Protein AF-A0A661BPS0-F1 (afdb_monomer_lite)

pLDDT: mean 75.14, std 17.48, range [38.22, 94.31]

Structure (mmCIF, N/CA/C/O backbone):
data_AF-A0A661BPS0-F1
#
_entry.id   AF-A0A661BPS0-F1
#
loop_
_atom_site.group_PDB
_atom_site.id
_atom_site.type_symbol
_atom_site.label_atom_id
_atom_site.label_alt_id
_atom_site.label_comp_id
_atom_site.label_asym_id
_atom_site.label_entity_id
_atom_site.label_seq_id
_atom_site.pdbx_PDB_ins_code
_atom_site.Cartn_x
_atom_site.Cartn_y
_atom_site.Cartn_z
_atom_site.occupancy
_atom_site.B_iso_or_equiv
_atom_site.auth_seq_id
_atom_site.auth_comp_id
_atom_site.auth_asym_id
_atom_site.auth_atom_id
_atom_site.pdbx_PDB_model_num
ATOM 1 N N . MET A 1 1 ? -34.944 4.525 -39.345 1.00 38.22 1 MET A N 1
ATOM 2 C CA . MET A 1 1 ? -33.745 3.750 -38.961 1.00 38.22 1 MET A CA 1
ATOM 3 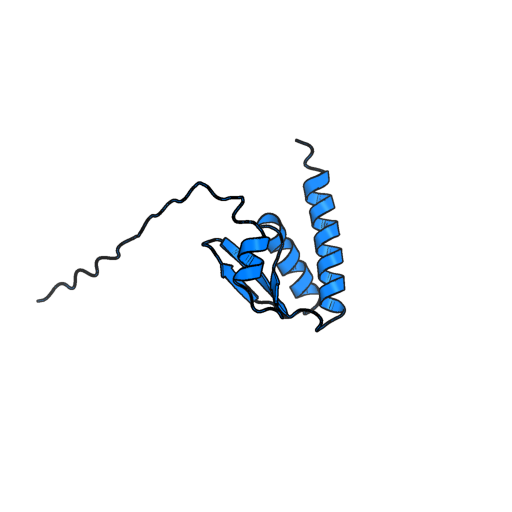C C . MET A 1 1 ? -32.604 4.730 -38.741 1.00 38.22 1 MET A C 1
ATOM 5 O O . MET A 1 1 ? -32.252 5.431 -39.678 1.00 38.22 1 MET A O 1
ATOM 9 N N . ARG A 1 2 ? -32.099 4.866 -37.512 1.00 40.97 2 ARG A N 1
ATOM 10 C CA . ARG A 1 2 ? -30.932 5.701 -37.189 1.00 40.97 2 ARG A CA 1
ATOM 11 C C . ARG A 1 2 ? -29.924 4.803 -36.481 1.00 40.97 2 ARG A C 1
ATOM 13 O O . ARG A 1 2 ? -30.209 4.322 -35.391 1.00 40.97 2 ARG A O 1
ATOM 20 N N . ILE A 1 3 ? -28.809 4.525 -37.148 1.00 49.19 3 ILE A N 1
ATOM 21 C CA . ILE A 1 3 ? -27.678 3.788 -36.585 1.00 49.19 3 ILE A CA 1
ATOM 22 C C . ILE A 1 3 ? -26.900 4.793 -35.736 1.00 49.19 3 ILE A C 1
ATOM 24 O O . ILE A 1 3 ? -26.334 5.748 -36.265 1.00 49.19 3 ILE A O 1
ATOM 28 N N . LEU A 1 4 ? -26.937 4.617 -34.416 1.00 44.66 4 LEU A N 1
ATOM 29 C CA . LEU A 1 4 ? -26.070 5.335 -33.490 1.00 44.66 4 LEU A CA 1
ATOM 30 C C . LEU A 1 4 ? -24.679 4.713 -33.596 1.00 44.66 4 LEU A C 1
ATOM 32 O O . LEU A 1 4 ? -24.409 3.667 -33.012 1.00 44.66 4 LEU A O 1
ATOM 36 N N . ILE A 1 5 ? -23.811 5.345 -34.383 1.00 51.91 5 ILE A N 1
ATOM 37 C CA . ILE A 1 5 ? -22.378 5.061 -34.370 1.00 51.91 5 ILE A CA 1
ATOM 38 C C . ILE A 1 5 ? -21.846 5.653 -33.064 1.00 51.91 5 ILE A C 1
ATOM 40 O O . ILE A 1 5 ? -21.472 6.822 -32.994 1.00 51.91 5 ILE A O 1
ATOM 44 N N . LEU A 1 6 ? -21.887 4.848 -32.000 1.00 41.34 6 LEU A N 1
ATOM 45 C CA . LEU A 1 6 ? -21.165 5.119 -30.766 1.00 41.34 6 LEU A CA 1
ATOM 46 C C . LEU A 1 6 ? -19.686 4.857 -31.072 1.00 41.34 6 LEU A C 1
ATOM 48 O O . LEU A 1 6 ? -19.190 3.739 -30.954 1.00 41.34 6 LEU A O 1
ATOM 52 N N . ALA A 1 7 ? -19.002 5.880 -31.577 1.00 46.72 7 ALA A N 1
ATOM 53 C CA . ALA A 1 7 ? -17.563 5.847 -31.756 1.00 46.72 7 ALA A CA 1
ATOM 54 C C . ALA A 1 7 ? -16.913 5.802 -30.367 1.00 46.72 7 ALA A C 1
ATOM 56 O O . ALA A 1 7 ? -16.707 6.827 -29.720 1.00 46.72 7 ALA A O 1
ATOM 57 N N . ALA A 1 8 ? -16.631 4.586 -29.901 1.00 46.81 8 ALA A N 1
ATOM 58 C CA . ALA A 1 8 ? -15.703 4.324 -28.820 1.00 46.81 8 ALA A CA 1
ATOM 59 C C . ALA A 1 8 ? -14.315 4.767 -29.293 1.00 46.81 8 ALA A C 1
ATOM 61 O O . ALA A 1 8 ? -13.583 4.013 -29.935 1.00 46.81 8 ALA A O 1
ATOM 62 N N . VAL A 1 9 ? -13.979 6.029 -29.033 1.00 44.53 9 VAL A N 1
ATOM 63 C CA . VAL A 1 9 ? -12.617 6.525 -29.196 1.00 44.53 9 VAL A CA 1
ATOM 64 C C . VAL A 1 9 ? -11.797 5.919 -28.059 1.00 44.53 9 VAL A C 1
ATOM 66 O O . VAL A 1 9 ? -11.680 6.471 -26.970 1.00 44.53 9 VAL A O 1
ATOM 69 N N . LEU A 1 10 ? -11.278 4.725 -28.341 1.00 47.12 10 LEU A N 1
ATOM 70 C CA . LEU A 1 10 ? -10.082 4.145 -27.748 1.00 47.12 10 LEU A CA 1
ATOM 71 C C . LEU A 1 10 ? -8.949 5.164 -27.887 1.00 47.12 10 LEU A C 1
ATOM 73 O O . LEU A 1 10 ? -8.241 5.197 -28.893 1.00 47.12 10 LEU A O 1
ATOM 77 N N . ILE A 1 11 ? -8.791 6.020 -26.882 1.00 56.09 11 ILE A N 1
ATOM 78 C CA . ILE A 1 11 ? -7.587 6.826 -26.742 1.00 56.09 11 ILE A CA 1
ATOM 79 C C . ILE A 1 11 ? -6.507 5.918 -26.146 1.00 56.09 11 ILE A C 1
ATOM 81 O O . ILE A 1 11 ? -6.283 5.853 -24.941 1.00 56.09 11 ILE A O 1
ATOM 85 N N . LEU A 1 12 ? -5.859 5.184 -27.049 1.00 49.94 12 LEU A N 1
ATOM 86 C CA . LEU A 1 12 ? -4.505 4.674 -26.893 1.00 49.94 12 LEU A CA 1
ATOM 87 C C . LEU A 1 12 ? -3.556 5.879 -26.788 1.00 49.94 12 LEU A C 1
ATOM 89 O O . LEU A 1 12 ? -3.041 6.348 -27.798 1.00 49.94 12 LEU A O 1
ATOM 93 N N . PHE A 1 13 ? -3.308 6.376 -25.577 1.00 51.03 13 PHE A N 1
ATOM 94 C CA . PHE A 1 13 ? -2.061 7.084 -25.293 1.00 51.03 13 PHE A CA 1
ATOM 95 C C . PHE A 1 13 ? -1.163 6.164 -24.480 1.00 51.03 13 PHE A C 1
ATOM 97 O O . PHE A 1 13 ? -1.235 6.089 -23.256 1.00 51.03 13 PHE A O 1
ATOM 104 N N . GLY A 1 14 ? -0.291 5.466 -25.208 1.00 48.34 14 GLY A N 1
ATOM 105 C CA . GLY A 1 14 ? 0.984 5.066 -24.652 1.00 48.34 14 GLY A CA 1
ATOM 106 C C . GLY A 1 14 ? 1.743 6.326 -24.251 1.00 48.34 14 GLY A C 1
ATOM 107 O O . GLY A 1 14 ? 2.068 7.155 -25.096 1.00 48.34 14 GLY A O 1
ATOM 108 N N . CYS A 1 15 ? 2.021 6.454 -22.960 1.00 46.44 15 CYS A N 1
ATOM 109 C CA . CYS A 1 15 ? 3.138 7.249 -22.481 1.00 46.44 15 CYS A CA 1
ATOM 110 C C . CYS A 1 15 ? 4.089 6.282 -21.771 1.00 46.44 15 CYS A C 1
ATOM 112 O O . CYS A 1 15 ? 4.066 6.108 -20.555 1.00 46.44 15 CYS A O 1
ATOM 114 N N . SER A 1 16 ? 4.872 5.563 -22.575 1.00 54.88 16 SER A N 1
ATOM 115 C CA . SER A 1 16 ? 6.119 4.960 -22.119 1.00 54.88 16 SER A CA 1
ATOM 116 C C . SER A 1 16 ? 7.078 6.109 -21.824 1.00 54.88 16 SER A C 1
ATOM 118 O O . SER A 1 16 ? 7.505 6.788 -22.754 1.00 54.88 16 SER A O 1
ATOM 120 N N . GLY A 1 17 ? 7.375 6.367 -20.549 1.00 45.75 17 GLY A N 1
ATOM 121 C CA . GLY A 1 17 ? 8.320 7.434 -20.208 1.00 45.75 17 GLY A CA 1
ATOM 122 C C . GLY A 1 17 ? 8.364 7.935 -18.767 1.00 45.75 17 GLY A C 1
ATOM 123 O O . GLY A 1 17 ? 9.061 8.908 -18.535 1.00 45.75 17 GLY A O 1
ATOM 124 N N . ASP A 1 18 ? 7.674 7.317 -17.802 1.00 48.00 18 ASP A N 1
ATOM 125 C CA . ASP A 1 18 ? 7.727 7.778 -16.405 1.00 48.00 18 ASP A CA 1
ATOM 126 C C . ASP A 1 18 ? 7.515 6.617 -15.416 1.00 48.00 18 ASP A C 1
ATOM 128 O O . ASP A 1 18 ? 6.547 6.532 -14.651 1.00 48.00 18 ASP A O 1
ATOM 132 N N . GLU A 1 19 ? 8.442 5.658 -15.393 1.00 48.31 19 GLU A N 1
ATOM 133 C CA . GLU A 1 19 ? 8.573 4.790 -14.208 1.00 48.31 19 GLU A CA 1
ATOM 134 C C . GLU A 1 19 ? 8.932 5.611 -12.955 1.00 48.31 19 GLU A C 1
ATOM 136 O O . GLU A 1 19 ? 8.581 5.222 -11.843 1.00 48.31 19 GLU A O 1
ATOM 141 N N . SER A 1 20 ? 9.478 6.812 -13.170 1.00 44.19 20 SER A N 1
ATOM 142 C CA . SER A 1 20 ? 9.807 7.851 -12.195 1.00 44.19 20 SER A CA 1
ATOM 143 C C . SER A 1 20 ? 8.710 8.899 -11.983 1.00 44.19 20 SER A C 1
ATOM 145 O O . SER A 1 20 ? 9.000 9.926 -11.366 1.00 44.19 20 SER A O 1
ATOM 147 N N . ALA A 1 21 ? 7.457 8.655 -12.410 1.00 51.38 21 ALA A N 1
ATOM 148 C CA . ALA A 1 21 ? 6.286 9.271 -11.776 1.00 51.38 21 ALA A CA 1
ATOM 149 C C . ALA A 1 21 ? 6.280 8.797 -10.318 1.00 51.38 21 ALA A C 1
ATOM 151 O O . ALA A 1 21 ? 5.661 7.800 -9.946 1.00 51.38 21 ALA A O 1
ATOM 152 N N . SER A 1 22 ? 7.154 9.441 -9.555 1.00 63.72 22 SER A N 1
ATOM 153 C CA . SER A 1 22 ? 7.753 8.920 -8.350 1.00 63.72 22 SER A CA 1
ATOM 154 C C . SER A 1 22 ? 6.680 8.882 -7.284 1.00 63.72 22 SER A C 1
ATOM 156 O O . SER A 1 22 ? 5.699 9.622 -7.329 1.00 63.72 22 SER A O 1
ATOM 158 N N . ILE A 1 23 ? 6.867 8.039 -6.286 1.00 66.69 23 ILE A N 1
ATOM 159 C CA . ILE A 1 23 ? 6.051 7.988 -5.068 1.00 66.69 23 ILE A CA 1
ATOM 160 C C . ILE A 1 23 ? 5.671 9.393 -4.554 1.00 66.69 23 ILE A C 1
ATOM 162 O O . ILE A 1 23 ? 4.598 9.582 -3.986 1.00 66.69 23 ILE A O 1
ATOM 166 N N . GLU A 1 24 ? 6.527 10.395 -4.769 1.00 70.44 24 GLU A N 1
ATOM 167 C CA . GLU A 1 24 ? 6.276 11.789 -4.421 1.00 70.44 24 GLU A CA 1
ATOM 168 C C . GLU A 1 24 ? 5.094 12.423 -5.171 1.00 70.44 24 GLU A C 1
ATOM 170 O O . GLU A 1 24 ? 4.293 13.118 -4.552 1.00 70.44 24 GLU A O 1
ATOM 175 N N . ASN A 1 25 ? 4.937 12.165 -6.471 1.00 76.00 25 ASN A N 1
ATOM 176 C CA . ASN A 1 25 ? 3.799 12.663 -7.246 1.00 76.00 25 ASN A CA 1
ATOM 177 C C . ASN A 1 25 ? 2.497 12.011 -6.7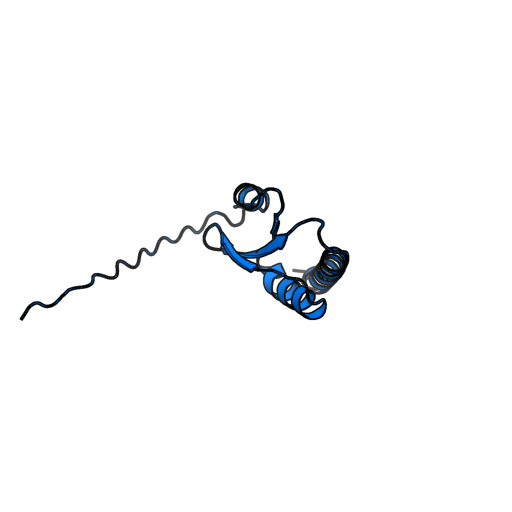78 1.00 76.00 25 ASN A C 1
ATOM 179 O O . ASN A 1 25 ? 1.501 12.697 -6.585 1.00 76.00 25 ASN A O 1
ATOM 183 N N . ILE A 1 26 ? 2.524 10.715 -6.470 1.00 75.75 26 ILE A N 1
ATOM 184 C CA . ILE A 1 26 ? 1.355 10.012 -5.922 1.00 75.75 26 ILE A CA 1
ATOM 185 C C . ILE A 1 26 ? 0.984 10.568 -4.545 1.00 75.75 26 ILE A C 1
ATOM 187 O O . ILE A 1 26 ? -0.190 10.770 -4.252 1.00 75.75 26 ILE A O 1
ATOM 191 N N . ARG A 1 27 ? 1.975 10.888 -3.703 1.00 74.12 27 ARG A N 1
ATOM 192 C CA . ARG A 1 27 ? 1.737 11.537 -2.405 1.00 74.12 27 ARG A CA 1
ATOM 193 C C . ARG A 1 27 ? 1.116 12.930 -2.532 1.00 74.12 27 ARG A C 1
ATOM 195 O O . ARG A 1 27 ? 0.450 13.343 -1.590 1.00 74.12 27 ARG A O 1
ATOM 202 N N . LYS A 1 28 ? 1.332 13.645 -3.642 1.00 81.00 28 LYS A N 1
ATOM 203 C CA . LYS A 1 28 ? 0.700 14.951 -3.913 1.00 81.00 28 LYS A CA 1
ATOM 204 C C . LYS A 1 28 ? -0.770 14.808 -4.321 1.00 81.00 28 LYS A C 1
ATOM 206 O O . LYS A 1 28 ? -1.568 15.658 -3.946 1.00 81.00 28 LYS A O 1
ATOM 211 N N . GLU A 1 29 ? -1.121 13.729 -5.021 1.00 81.94 29 GLU A N 1
ATOM 212 C CA . GLU A 1 29 ? -2.502 13.428 -5.436 1.00 81.94 29 GLU A CA 1
ATOM 213 C C . GLU A 1 29 ? -3.377 12.888 -4.291 1.00 81.94 29 GLU A C 1
ATOM 215 O O . GLU A 1 29 ? -4.605 12.891 -4.375 1.00 81.94 29 GLU A O 1
ATOM 220 N N . LEU A 1 30 ? -2.761 12.405 -3.208 1.00 81.06 30 LEU A N 1
ATOM 221 C CA . LEU A 1 30 ? -3.477 11.843 -2.068 1.00 81.06 30 LEU A CA 1
ATOM 222 C C . LEU A 1 30 ? -3.805 12.906 -1.014 1.00 81.06 30 LEU A C 1
ATOM 224 O O . LEU A 1 30 ? -2.986 13.789 -0.740 1.00 81.06 30 LEU A O 1
ATOM 228 N N . PRO A 1 31 ? -4.965 12.794 -0.337 1.00 82.06 31 PRO A N 1
ATOM 229 C CA . PRO A 1 31 ? -5.226 13.589 0.855 1.00 82.06 31 PRO A CA 1
ATOM 230 C C . PRO A 1 31 ? -4.112 13.390 1.894 1.00 82.06 31 PRO A C 1
ATOM 232 O O . PRO A 1 31 ? -3.536 12.304 2.004 1.00 82.06 31 PRO A O 1
ATOM 235 N N . LYS A 1 32 ? -3.817 14.425 2.694 1.00 81.38 32 LYS A N 1
ATOM 236 C CA . LYS A 1 32 ? -2.704 14.400 3.667 1.00 81.38 32 LYS A CA 1
ATOM 237 C C . LYS A 1 32 ? -2.783 13.224 4.642 1.00 81.38 32 LYS A C 1
ATOM 239 O O . LYS A 1 32 ? -1.739 12.690 5.025 1.00 81.38 32 LYS A O 1
ATOM 244 N N . ASP A 1 33 ? -3.995 12.788 4.955 1.00 85.19 33 ASP A N 1
ATOM 245 C CA . ASP A 1 33 ? -4.282 11.707 5.894 1.00 85.19 33 ASP A CA 1
ATOM 246 C C . ASP A 1 33 ? -4.206 10.317 5.254 1.00 85.19 33 ASP A C 1
ATOM 248 O O . ASP A 1 33 ? -4.495 9.335 5.916 1.00 85.19 33 ASP A O 1
ATOM 252 N N . TYR A 1 34 ? -3.798 10.196 3.986 1.00 84.31 34 TYR A N 1
ATOM 253 C CA . TYR A 1 34 ? -3.701 8.917 3.280 1.00 84.31 34 TYR A CA 1
ATOM 254 C C . TYR A 1 34 ? -2.259 8.589 2.881 1.00 84.31 34 TYR A C 1
ATOM 256 O O . TYR A 1 34 ? -1.435 9.464 2.595 1.00 84.31 34 TYR A O 1
ATOM 264 N N . SER A 1 35 ? -1.958 7.296 2.876 1.00 87.62 35 SER A N 1
ATOM 265 C CA . SER A 1 35 ? -0.722 6.682 2.393 1.00 87.62 35 SER A CA 1
ATOM 266 C C . SER A 1 35 ? -1.019 5.743 1.227 1.00 87.62 35 SER A C 1
ATOM 268 O O . SER A 1 35 ? -2.161 5.324 1.037 1.00 87.62 35 SER A O 1
ATOM 270 N N . ALA A 1 36 ? 0.018 5.411 0.457 1.00 87.00 36 ALA A N 1
ATOM 271 C CA . ALA A 1 36 ? -0.063 4.472 -0.654 1.00 87.00 36 ALA A CA 1
ATOM 272 C C . ALA A 1 36 ? 1.123 3.508 -0.683 1.00 87.00 36 ALA A C 1
ATOM 274 O O . ALA A 1 36 ? 2.175 3.792 -0.105 1.00 87.00 36 ALA A O 1
ATOM 275 N N . SER A 1 37 ? 0.953 2.384 -1.385 1.00 84.50 37 SER A N 1
ATOM 276 C CA . SER A 1 37 ? 2.031 1.436 -1.673 1.00 84.50 37 SER A CA 1
ATOM 277 C C . SER A 1 37 ? 3.188 2.147 -2.380 1.00 84.50 37 SER A C 1
ATOM 279 O O . SER A 1 37 ? 2.966 3.057 -3.170 1.00 84.50 37 SER A O 1
ATOM 281 N N . TYR A 1 38 ? 4.433 1.754 -2.106 1.00 74.56 38 TYR A N 1
ATOM 282 C CA . TYR A 1 38 ? 5.605 2.458 -2.648 1.00 74.56 38 TYR A CA 1
ATOM 283 C C . TYR A 1 38 ? 6.002 1.998 -4.060 1.00 74.56 38 TYR A C 1
ATOM 285 O O . TYR A 1 38 ? 6.742 2.690 -4.748 1.00 74.56 38 TYR A O 1
ATOM 293 N N . SER A 1 39 ? 5.504 0.856 -4.535 1.00 71.94 39 SER A N 1
ATOM 294 C CA . SER A 1 39 ? 5.753 0.384 -5.901 1.00 71.94 39 SER A CA 1
ATOM 295 C C . SER A 1 39 ? 4.612 -0.499 -6.407 1.00 71.94 39 SER A C 1
ATOM 297 O O . SER A 1 39 ? 3.793 -0.983 -5.621 1.00 71.94 39 SER A O 1
ATOM 299 N N . LEU A 1 40 ? 4.582 -0.737 -7.722 1.00 70.00 40 LEU A N 1
ATOM 300 C CA . LEU A 1 40 ? 3.635 -1.662 -8.353 1.00 70.00 40 LEU A CA 1
ATOM 301 C C . LEU A 1 40 ? 3.866 -3.114 -7.907 1.00 70.00 40 LEU A C 1
ATOM 303 O O . LEU A 1 40 ? 2.904 -3.822 -7.628 1.00 70.00 40 LEU A O 1
ATOM 307 N N . GLY A 1 41 ? 5.127 -3.536 -7.753 1.00 74.81 41 GLY A N 1
ATOM 308 C CA . GLY A 1 41 ? 5.471 -4.878 -7.254 1.00 74.81 41 GLY A CA 1
ATOM 309 C C . GLY A 1 41 ? 5.066 -5.117 -5.795 1.00 74.81 41 GLY A C 1
ATOM 310 O O . GLY A 1 41 ? 4.961 -6.256 -5.356 1.00 74.81 41 GLY A O 1
ATOM 311 N N . MET A 1 42 ? 4.792 -4.044 -5.048 1.00 83.75 42 MET A N 1
ATOM 312 C CA . MET A 1 42 ? 4.335 -4.104 -3.662 1.00 83.75 42 MET A CA 1
ATOM 313 C C . MET A 1 42 ? 2.819 -4.308 -3.533 1.00 83.75 42 MET A C 1
ATOM 315 O O . MET A 1 42 ? 2.335 -4.635 -2.451 1.00 83.75 42 MET A O 1
ATOM 319 N N . HIS A 1 43 ? 2.055 -4.089 -4.610 1.00 84.81 43 HIS A N 1
ATOM 320 C CA . HIS A 1 43 ? 0.592 -4.073 -4.574 1.00 84.81 43 HIS A CA 1
ATOM 321 C C . HIS A 1 43 ? 0.013 -5.381 -4.025 1.00 84.81 43 HIS A C 1
ATOM 323 O O . HIS A 1 43 ? -0.743 -5.363 -3.056 1.00 84.81 43 HIS A O 1
ATOM 329 N N . GLU A 1 44 ? 0.396 -6.516 -4.608 1.00 87.31 44 GLU A N 1
ATOM 330 C CA . GLU A 1 44 ? -0.159 -7.822 -4.242 1.00 87.31 44 GLU A CA 1
ATOM 331 C C . GLU A 1 44 ? 0.190 -8.209 -2.801 1.00 87.31 44 GLU A C 1
ATOM 333 O O . GLU A 1 44 ? -0.674 -8.671 -2.051 1.00 87.31 44 GLU A O 1
ATOM 338 N N . ILE A 1 45 ? 1.433 -7.939 -2.388 1.00 90.62 45 ILE A N 1
ATOM 339 C CA . ILE A 1 45 ? 1.914 -8.198 -1.027 1.00 90.62 45 ILE A CA 1
ATOM 340 C C . ILE A 1 45 ? 1.117 -7.350 -0.031 1.00 90.62 45 ILE A C 1
ATOM 342 O O . ILE A 1 45 ? 0.586 -7.875 0.946 1.00 90.62 45 ILE A O 1
ATOM 346 N N . MET A 1 46 ? 0.956 -6.053 -0.303 1.00 91.94 46 MET A N 1
ATOM 347 C CA . MET A 1 46 ? 0.202 -5.141 0.561 1.00 91.94 46 MET A CA 1
ATOM 348 C C . MET A 1 46 ? -1.267 -5.536 0.667 1.00 91.94 46 MET A C 1
ATOM 350 O O . MET A 1 46 ? -1.791 -5.602 1.775 1.00 91.94 46 MET A O 1
ATOM 354 N N . VAL A 1 47 ? -1.928 -5.867 -0.448 1.00 91.75 47 VAL A N 1
ATOM 355 C CA . VAL A 1 47 ? -3.314 -6.366 -0.440 1.00 91.75 47 VAL A CA 1
ATOM 356 C C . VAL A 1 47 ? -3.428 -7.625 0.419 1.00 91.75 47 VAL A C 1
ATOM 358 O O . VAL A 1 47 ? -4.359 -7.740 1.218 1.00 91.75 47 VAL A O 1
ATOM 361 N N . SER A 1 48 ? -2.488 -8.562 0.279 1.00 93.31 48 SER A N 1
ATOM 362 C CA . SER A 1 48 ? -2.462 -9.802 1.055 1.00 93.31 48 SER A CA 1
ATOM 363 C C . SER A 1 48 ? -2.322 -9.531 2.557 1.00 93.31 48 SER A C 1
ATOM 365 O O . SER A 1 48 ? -3.170 -9.964 3.343 1.00 93.31 48 SER A O 1
ATOM 367 N N . LYS A 1 49 ? -1.319 -8.738 2.965 1.00 94.31 49 LYS A N 1
ATOM 368 C CA . LYS A 1 49 ? -1.077 -8.407 4.381 1.00 94.31 49 LYS A CA 1
ATOM 369 C C . LYS A 1 49 ? -2.192 -7.576 4.990 1.00 94.31 49 LYS A C 1
ATOM 371 O O . LYS A 1 49 ? -2.559 -7.787 6.143 1.00 94.31 49 LYS A O 1
ATOM 376 N N . PHE A 1 50 ? -2.766 -6.651 4.233 1.00 92.69 50 PHE A N 1
ATOM 377 C CA . PHE A 1 50 ? -3.855 -5.825 4.735 1.00 92.69 50 PHE A CA 1
ATOM 378 C C . PHE A 1 50 ? -5.124 -6.651 4.943 1.00 92.69 50 PHE A C 1
ATOM 380 O O . PHE A 1 50 ? -5.782 -6.506 5.971 1.00 92.69 50 PHE A O 1
ATOM 387 N N . LYS A 1 51 ? -5.425 -7.592 4.037 1.00 92.62 51 LYS A N 1
ATOM 388 C CA . LYS A 1 51 ? -6.513 -8.559 4.239 1.00 92.62 51 LYS A CA 1
ATOM 389 C C . LYS A 1 51 ? -6.265 -9.453 5.455 1.00 92.62 51 LYS A C 1
ATOM 391 O O . LYS A 1 51 ? -7.187 -9.637 6.244 1.00 92.62 51 LYS A O 1
ATOM 396 N N . SER A 1 52 ? -5.046 -9.969 5.644 1.00 93.81 52 SER A N 1
ATOM 397 C CA . SER A 1 52 ? -4.736 -10.856 6.778 1.00 93.81 52 SER A CA 1
ATOM 398 C C . SER A 1 52 ? -4.836 -10.154 8.135 1.00 93.81 52 SER A C 1
ATOM 400 O O . SER A 1 52 ? -5.184 -10.790 9.124 1.00 93.81 52 SER A O 1
ATOM 402 N N . HIS A 1 53 ? -4.585 -8.844 8.176 1.00 91.12 53 HIS A N 1
ATOM 403 C CA . HIS A 1 53 ? -4.686 -8.021 9.384 1.00 91.12 53 HIS A CA 1
ATOM 404 C C . HIS A 1 53 ? -6.037 -7.306 9.530 1.00 91.12 53 HIS A C 1
ATOM 406 O O . HIS A 1 53 ? -6.218 -6.515 10.456 1.00 91.12 53 HIS A O 1
ATOM 412 N N . ASN A 1 54 ? -7.001 -7.574 8.640 1.00 90.94 54 ASN A N 1
ATOM 413 C CA . ASN A 1 54 ? -8.304 -6.904 8.612 1.00 90.94 54 ASN A CA 1
ATOM 414 C C . ASN A 1 54 ? -8.179 -5.363 8.616 1.00 90.94 54 ASN A C 1
ATOM 416 O O . ASN A 1 54 ? -8.898 -4.652 9.325 1.00 90.94 54 ASN A O 1
ATOM 420 N N . VAL A 1 55 ? -7.212 -4.862 7.845 1.00 91.19 55 VAL A N 1
ATOM 421 C CA . VAL A 1 55 ? -6.965 -3.441 7.608 1.00 91.19 55 VAL A CA 1
ATOM 422 C C . VAL A 1 55 ? -7.882 -2.970 6.485 1.00 91.19 55 VAL A C 1
ATOM 424 O O . VAL A 1 55 ? -8.017 -3.633 5.457 1.00 91.19 55 VAL A O 1
ATOM 427 N N . LYS A 1 56 ? -8.506 -1.804 6.664 1.00 90.56 56 LYS A N 1
ATOM 428 C CA . LYS A 1 56 ? -9.278 -1.157 5.599 1.00 90.56 56 LYS A CA 1
ATOM 429 C C . LYS A 1 56 ? -8.334 -0.473 4.616 1.00 90.56 56 LYS A C 1
ATOM 431 O O . LYS A 1 56 ? -7.474 0.306 5.017 1.00 90.56 56 LYS A O 1
ATOM 436 N N . PHE A 1 57 ? -8.531 -0.740 3.333 1.00 91.50 57 PHE A N 1
ATOM 437 C CA . PHE A 1 57 ? -7.790 -0.115 2.246 1.00 91.50 57 PHE A CA 1
ATOM 438 C C . PHE A 1 57 ? -8.659 -0.001 1.002 1.00 91.50 57 PHE A C 1
ATOM 440 O O . PHE A 1 57 ? -9.675 -0.684 0.867 1.00 91.50 57 PHE A O 1
ATOM 447 N N . GLU A 1 58 ? -8.221 0.841 0.079 1.00 91.06 58 GLU A N 1
ATOM 448 C CA . GLU A 1 58 ? -8.819 1.000 -1.235 1.00 91.06 58 GLU A CA 1
ATOM 449 C C . GLU A 1 58 ? -7.780 0.698 -2.314 1.00 91.06 58 GLU A C 1
ATOM 451 O O . GLU A 1 58 ? -6.577 0.890 -2.126 1.00 91.06 58 GLU A O 1
ATOM 456 N N . ILE A 1 59 ? -8.258 0.236 -3.465 1.00 89.88 59 ILE A N 1
ATOM 457 C CA . ILE A 1 59 ? -7.449 0.113 -4.674 1.00 89.88 59 ILE A CA 1
ATOM 458 C C . ILE A 1 59 ? -7.863 1.260 -5.591 1.00 89.88 59 ILE A C 1
ATOM 460 O O . ILE A 1 59 ? -9.034 1.351 -5.959 1.00 89.88 59 ILE A O 1
ATOM 464 N N . LYS A 1 60 ? -6.927 2.152 -5.924 1.00 86.81 60 LYS A N 1
ATOM 465 C CA . LYS A 1 60 ? -7.184 3.324 -6.774 1.00 86.81 60 LYS A CA 1
ATOM 466 C C . LYS A 1 60 ? -6.240 3.354 -7.960 1.00 86.81 60 LYS A C 1
ATOM 468 O O . LYS A 1 60 ? -5.061 3.029 -7.832 1.00 86.81 60 LYS A O 1
ATOM 473 N N . GLU A 1 61 ? -6.763 3.789 -9.098 1.00 85.25 61 GLU A N 1
ATOM 474 C CA . GLU A 1 61 ? -5.944 4.130 -10.253 1.00 85.25 61 GLU A CA 1
ATOM 475 C C . GLU A 1 61 ? -5.493 5.590 -10.130 1.00 85.25 61 GLU A C 1
ATOM 477 O O . GLU A 1 61 ? -6.317 6.499 -10.047 1.00 85.25 61 GLU A O 1
ATOM 482 N N . ILE A 1 62 ? -4.181 5.810 -10.054 1.00 81.81 62 ILE A N 1
ATOM 483 C CA . ILE A 1 62 ? -3.549 7.127 -9.924 1.00 81.81 62 ILE A CA 1
ATOM 484 C C . ILE A 1 62 ? -2.427 7.184 -10.956 1.00 81.81 62 ILE A C 1
ATOM 486 O O . ILE A 1 62 ? -1.547 6.320 -10.956 1.00 81.81 62 ILE A O 1
ATOM 490 N N . LEU A 1 63 ? -2.461 8.190 -11.836 1.00 78.94 63 LEU A N 1
ATOM 491 C CA . LEU A 1 63 ? -1.511 8.344 -12.947 1.00 78.94 63 LEU A CA 1
ATOM 492 C C . LEU A 1 63 ? -1.420 7.078 -13.830 1.00 78.94 63 LEU A C 1
ATOM 494 O O . LEU A 1 63 ? -0.325 6.610 -14.142 1.00 78.94 63 LEU A O 1
ATOM 498 N N . ASN A 1 64 ? -2.574 6.502 -14.197 1.00 80.81 64 ASN A N 1
ATOM 499 C CA . ASN A 1 64 ? -2.708 5.270 -14.99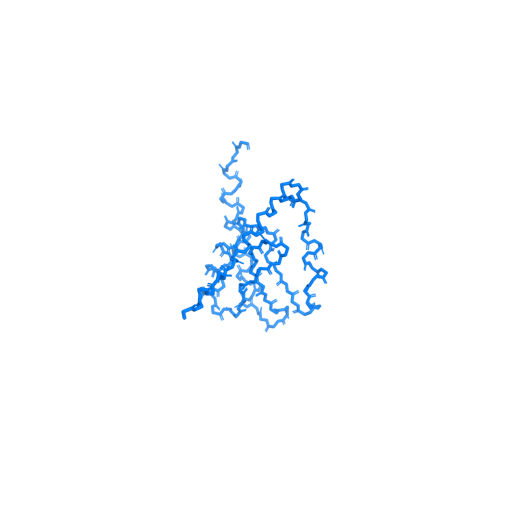7 1.00 80.81 64 ASN A CA 1
ATOM 500 C C . ASN A 1 64 ? -1.994 4.041 -14.395 1.00 80.81 64 ASN A C 1
ATOM 502 O O . ASN A 1 64 ? -1.585 3.122 -15.105 1.00 80.81 64 ASN A O 1
ATOM 506 N N . LYS A 1 65 ? -1.798 4.036 -13.073 1.00 80.38 65 LYS A N 1
ATOM 507 C CA . LYS A 1 65 ? -1.168 2.956 -12.307 1.00 80.38 65 LYS A CA 1
ATOM 508 C C . LYS A 1 65 ? -2.073 2.579 -11.138 1.00 80.38 65 LYS A C 1
ATOM 510 O O . LYS A 1 65 ? -2.718 3.443 -10.553 1.00 80.38 65 LYS A O 1
ATOM 515 N N . THR A 1 66 ? -2.128 1.296 -10.790 1.00 84.06 66 THR A N 1
ATOM 516 C CA . THR A 1 66 ? -2.961 0.804 -9.681 1.00 84.06 66 THR A CA 1
ATOM 517 C C . THR A 1 66 ? -2.184 0.838 -8.366 1.00 84.06 66 THR A C 1
ATOM 519 O O . THR A 1 66 ? -1.099 0.269 -8.272 1.00 84.06 66 THR A O 1
ATOM 522 N N . TRP A 1 67 ? -2.754 1.469 -7.340 1.00 86.88 67 TRP A N 1
ATOM 523 C CA . TRP A 1 67 ? -2.140 1.655 -6.024 1.00 86.88 67 TRP A CA 1
ATOM 524 C C . TRP A 1 67 ? -3.046 1.137 -4.913 1.00 86.88 67 TRP A C 1
ATOM 526 O O . TRP A 1 67 ? -4.270 1.255 -4.988 1.00 86.88 67 TRP A O 1
ATOM 536 N N . VAL A 1 68 ? -2.437 0.594 -3.858 1.00 90.19 68 VAL A N 1
ATOM 537 C CA . VAL A 1 68 ? -3.132 0.336 -2.588 1.00 90.19 68 VAL A CA 1
ATOM 538 C C . VAL A 1 68 ? -3.033 1.598 -1.755 1.00 90.19 68 VAL A C 1
ATOM 540 O O . VAL A 1 68 ? -1.920 2.065 -1.531 1.00 90.19 68 VAL A O 1
ATOM 543 N N . VAL A 1 69 ? -4.158 2.134 -1.290 1.00 91.00 69 VAL A N 1
ATOM 544 C CA . VAL A 1 69 ? -4.202 3.344 -0.462 1.00 91.00 69 VAL A CA 1
ATOM 545 C C . VAL A 1 69 ? -4.942 3.085 0.844 1.00 91.00 69 VAL A C 1
ATOM 547 O O . VAL A 1 69 ? -5.877 2.286 0.892 1.00 91.00 69 VAL A O 1
ATOM 550 N N . TRP A 1 70 ? -4.518 3.744 1.916 1.00 91.38 70 TRP A N 1
ATOM 551 C CA . TRP A 1 70 ? -5.106 3.592 3.247 1.00 91.38 70 TRP A CA 1
ATOM 552 C C . TRP A 1 70 ? -4.926 4.863 4.074 1.00 91.38 70 TRP A C 1
ATOM 554 O O . TRP A 1 70 ? -4.074 5.698 3.771 1.00 91.38 70 TRP A O 1
ATOM 564 N N . GLU A 1 71 ? -5.715 4.997 5.132 1.00 87.94 71 GLU A N 1
ATOM 565 C CA . GLU A 1 71 ? -5.645 6.136 6.045 1.00 87.94 71 GLU A CA 1
ATOM 566 C C . GLU A 1 71 ? -4.460 6.003 7.024 1.00 87.94 71 GLU A C 1
ATOM 568 O O . GLU A 1 71 ? -4.176 4.929 7.562 1.00 87.94 71 GLU A O 1
ATOM 573 N N . LYS A 1 72 ? -3.731 7.096 7.248 1.00 80.94 72 LYS A N 1
A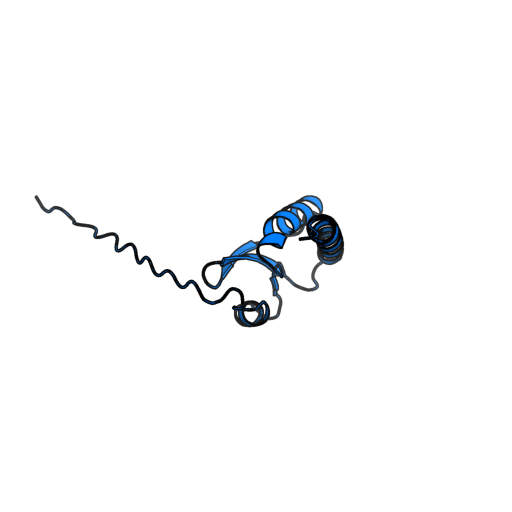TOM 574 C CA . LYS A 1 72 ? -2.569 7.187 8.137 1.00 80.94 72 LYS A CA 1
ATOM 575 C C . LYS A 1 72 ? -2.994 7.181 9.600 1.00 80.94 72 LYS A C 1
ATOM 577 O O . LYS A 1 72 ? -3.996 7.775 9.970 1.00 80.94 72 LYS A O 1
ATOM 582 N N . GLY A 1 73 ? -2.157 6.582 10.448 1.00 71.69 73 GLY A N 1
ATOM 583 C CA . GLY A 1 73 ? -2.202 6.782 11.902 1.00 71.69 73 GLY A CA 1
ATOM 584 C C . GLY A 1 73 ? -3.422 6.207 12.628 1.00 71.69 73 GLY A C 1
ATOM 585 O O . GLY A 1 73 ? -3.543 6.415 13.828 1.00 71.69 73 GLY A O 1
ATOM 586 N N . GLN A 1 74 ? -4.306 5.489 11.936 1.00 63.97 74 GLN A N 1
ATOM 587 C CA . GLN A 1 74 ? -5.533 4.957 12.531 1.00 63.97 74 GLN A CA 1
ATOM 588 C C . GLN A 1 74 ? -5.317 3.661 13.328 1.00 63.97 74 GLN A C 1
ATOM 590 O O . GLN A 1 74 ? -6.153 3.328 14.163 1.00 63.97 74 GLN A O 1
ATOM 595 N N . ASP A 1 75 ? -4.244 2.899 13.065 1.00 77.88 75 ASP A N 1
ATOM 596 C CA . ASP A 1 75 ? -4.214 1.496 13.489 1.00 77.88 75 ASP A CA 1
ATOM 597 C C . ASP A 1 75 ? -2.809 0.880 13.597 1.00 77.88 75 ASP A C 1
ATOM 599 O O . ASP A 1 75 ? -2.032 0.901 12.641 1.00 77.88 75 ASP A O 1
ATOM 603 N N . GLU A 1 76 ? -2.509 0.238 14.726 1.00 88.38 76 GLU A N 1
ATOM 604 C CA . GLU A 1 76 ? -1.297 -0.574 14.917 1.00 88.38 76 GLU A CA 1
ATOM 605 C C . GLU A 1 76 ? -1.206 -1.734 13.907 1.00 88.38 76 GLU A C 1
ATOM 607 O O . GLU A 1 76 ? -0.117 -2.109 13.464 1.00 88.38 76 GLU A O 1
ATOM 612 N N . ARG A 1 77 ? -2.357 -2.241 13.443 1.00 89.50 77 ARG A N 1
ATOM 613 C CA . ARG A 1 77 ? -2.449 -3.299 12.428 1.00 89.50 77 ARG A CA 1
ATOM 614 C C . ARG A 1 77 ? -1.929 -2.842 11.072 1.00 89.50 77 ARG A C 1
ATOM 616 O O . ARG A 1 77 ? -1.360 -3.644 10.336 1.00 89.50 77 ARG A O 1
ATOM 623 N N . VAL A 1 78 ? -2.094 -1.559 10.742 1.00 89.31 78 VAL A N 1
ATOM 624 C CA . VAL A 1 78 ? -1.567 -0.967 9.503 1.00 89.31 78 VAL A CA 1
ATOM 625 C C . VAL A 1 78 ? -0.041 -0.966 9.534 1.00 89.31 78 VAL A C 1
ATOM 627 O O . VAL A 1 78 ? 0.590 -1.341 8.546 1.00 89.31 78 VAL A O 1
ATOM 630 N N . GLU A 1 79 ? 0.558 -0.574 10.660 1.00 89.50 79 GLU A N 1
ATOM 631 C CA . GLU A 1 79 ? 2.015 -0.563 10.821 1.00 89.50 79 GLU A CA 1
ATOM 632 C C . GLU A 1 79 ? 2.591 -1.984 10.804 1.00 89.50 79 GLU A C 1
ATOM 634 O O . GLU A 1 79 ? 3.596 -2.237 10.137 1.00 89.50 79 GLU A O 1
ATOM 639 N N . GLN A 1 80 ? 1.939 -2.933 11.483 1.00 91.75 80 GLN A N 1
ATOM 640 C CA . GLN A 1 80 ? 2.349 -4.335 11.459 1.00 91.75 80 GLN A CA 1
ATOM 641 C C . GLN A 1 80 ? 2.278 -4.920 10.043 1.00 91.75 80 GLN A C 1
ATOM 643 O O . GLN A 1 80 ? 3.259 -5.490 9.564 1.00 91.75 80 GLN A O 1
ATOM 648 N N . ALA A 1 81 ? 1.153 -4.734 9.350 1.00 91.69 81 ALA A N 1
ATOM 649 C CA . ALA A 1 81 ? 0.962 -5.266 8.008 1.00 91.69 81 ALA A CA 1
ATOM 650 C C . ALA A 1 81 ? 1.961 -4.668 7.004 1.00 91.69 81 ALA A C 1
ATOM 652 O O . ALA A 1 81 ? 2.475 -5.394 6.156 1.00 91.69 81 ALA A O 1
ATOM 653 N N . GLN A 1 82 ? 2.292 -3.376 7.132 1.00 90.06 82 GLN A N 1
ATOM 654 C CA . GLN A 1 82 ? 3.358 -2.742 6.349 1.00 90.06 82 GLN A CA 1
ATOM 655 C C . GLN A 1 82 ? 4.722 -3.373 6.627 1.00 90.06 82 GLN A C 1
ATOM 657 O O . GLN A 1 82 ? 5.395 -3.789 5.691 1.00 90.06 82 GLN A O 1
ATOM 662 N N . LYS A 1 83 ? 5.114 -3.523 7.901 1.00 91.56 83 LYS A N 1
ATOM 663 C CA . LYS A 1 83 ? 6.399 -4.145 8.268 1.00 91.56 83 LYS A CA 1
ATOM 664 C C . LYS A 1 83 ? 6.526 -5.571 7.736 1.00 91.56 83 LYS A C 1
ATOM 666 O O . LYS A 1 83 ? 7.614 -5.987 7.343 1.00 91.56 83 LYS A O 1
ATOM 671 N N . GLU A 1 84 ? 5.445 -6.344 7.754 1.00 93.12 84 GLU A N 1
ATOM 672 C CA . GLU A 1 84 ? 5.433 -7.693 7.184 1.00 93.12 84 GLU A CA 1
ATOM 673 C C . GLU A 1 84 ? 5.526 -7.682 5.661 1.00 93.12 84 GLU A C 1
ATOM 675 O O . GLU A 1 84 ? 6.261 -8.489 5.093 1.00 93.12 84 GLU A O 1
ATOM 680 N N . ALA A 1 85 ? 4.819 -6.760 5.006 1.00 90.81 85 ALA A N 1
ATOM 681 C CA . ALA A 1 85 ? 4.888 -6.599 3.564 1.00 90.81 85 ALA A CA 1
ATOM 682 C C . ALA A 1 85 ? 6.305 -6.195 3.124 1.00 90.81 85 ALA A C 1
ATOM 684 O O . ALA A 1 85 ? 6.838 -6.784 2.187 1.00 90.81 85 ALA A O 1
ATOM 685 N N . ASP A 1 86 ? 6.948 -5.265 3.836 1.00 89.50 86 ASP A N 1
ATOM 686 C CA . ASP A 1 86 ? 8.323 -4.816 3.581 1.00 89.50 86 ASP A CA 1
ATOM 687 C C . ASP A 1 86 ? 9.325 -5.967 3.697 1.00 89.50 86 ASP A C 1
ATOM 689 O O . ASP A 1 86 ? 10.180 -6.145 2.829 1.00 89.50 86 ASP A O 1
ATOM 693 N N . LYS A 1 87 ? 9.199 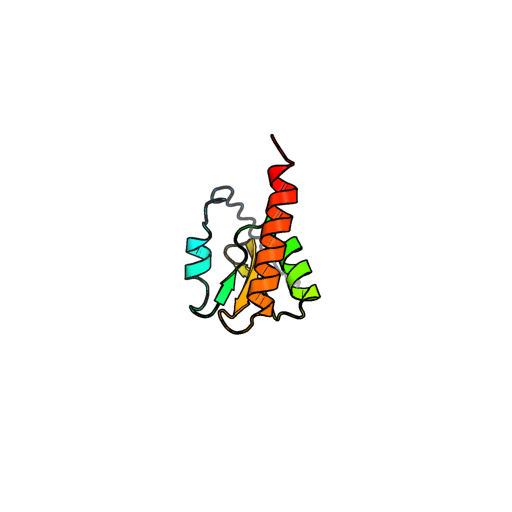-6.799 4.737 1.00 91.12 87 LYS A N 1
ATOM 694 C CA . LYS A 1 87 ? 10.036 -7.997 4.897 1.00 91.12 87 LYS A CA 1
ATOM 695 C C . LYS A 1 87 ? 9.848 -8.978 3.745 1.00 91.12 87 LYS A C 1
ATOM 697 O O . LYS A 1 87 ? 10.832 -9.495 3.226 1.00 91.12 87 LYS A O 1
ATOM 702 N N . GLU A 1 88 ? 8.605 -9.248 3.357 1.00 89.94 88 GLU A N 1
ATOM 703 C CA . GLU A 1 88 ? 8.305 -10.185 2.273 1.00 89.94 88 GLU A CA 1
ATOM 704 C C . GLU A 1 88 ? 8.811 -9.671 0.925 1.00 89.94 88 GLU A C 1
ATOM 706 O O . GLU A 1 88 ? 9.437 -10.419 0.177 1.00 89.94 88 GLU A O 1
ATOM 711 N N . PHE A 1 89 ? 8.636 -8.380 0.652 1.00 87.44 89 PHE A N 1
ATOM 712 C CA . PHE A 1 89 ? 9.186 -7.743 -0.536 1.00 87.44 89 PHE A CA 1
ATOM 713 C C . PHE A 1 89 ? 10.713 -7.846 -0.571 1.00 87.44 89 PHE A C 1
ATOM 715 O O . PHE A 1 89 ? 11.273 -8.279 -1.574 1.00 87.44 89 PHE A O 1
ATOM 722 N N . LEU A 1 90 ? 11.401 -7.542 0.533 1.00 86.06 90 LEU A N 1
ATOM 723 C CA . LEU A 1 90 ? 12.853 -7.716 0.615 1.00 86.06 90 LEU A CA 1
ATOM 724 C C . LEU A 1 90 ? 13.265 -9.169 0.358 1.00 86.06 90 LEU A C 1
ATOM 726 O O . LEU A 1 90 ? 14.192 -9.406 -0.400 1.00 86.06 90 LEU A O 1
ATOM 730 N N . ILE A 1 91 ? 12.562 -10.162 0.905 1.00 86.38 91 ILE A N 1
ATOM 731 C CA . ILE A 1 91 ? 12.876 -11.576 0.643 1.00 86.38 91 ILE A CA 1
ATOM 732 C C . ILE A 1 91 ? 12.697 -11.918 -0.841 1.00 86.38 91 ILE A C 1
ATOM 734 O O . ILE A 1 91 ? 13.554 -12.579 -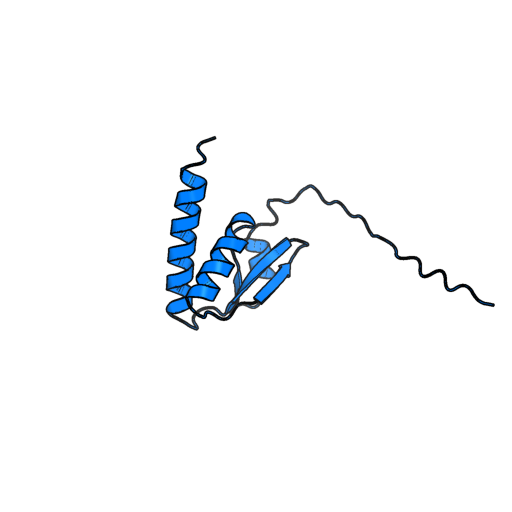1.429 1.00 86.38 91 ILE A O 1
ATOM 738 N N . LEU A 1 92 ? 11.602 -11.478 -1.459 1.00 82.88 92 LEU A N 1
ATOM 739 C CA . LEU A 1 92 ? 11.296 -11.793 -2.854 1.00 82.88 92 LEU A CA 1
ATOM 740 C C . LEU A 1 92 ? 12.253 -11.110 -3.835 1.00 82.88 92 LEU A C 1
ATOM 742 O O . LEU A 1 92 ? 12.571 -11.692 -4.870 1.00 82.88 92 LEU A O 1
ATOM 746 N N . TYR A 1 93 ? 12.721 -9.903 -3.516 1.00 73.25 93 TYR A N 1
ATOM 747 C CA . TYR A 1 93 ? 13.514 -9.084 -4.432 1.00 73.25 93 TYR A CA 1
ATOM 748 C C . TYR A 1 93 ? 15.011 -9.039 -4.098 1.00 73.25 93 TYR A C 1
ATOM 750 O O . TYR A 1 93 ? 15.810 -8.895 -5.014 1.00 73.25 93 TYR A O 1
ATOM 758 N N . SER A 1 94 ? 15.437 -9.263 -2.852 1.00 68.06 94 SER A N 1
ATOM 759 C CA . SER A 1 94 ? 16.860 -9.470 -2.526 1.00 68.06 94 SER A CA 1
ATOM 760 C C . SER A 1 94 ? 17.379 -10.841 -2.973 1.00 68.06 94 SER A C 1
ATOM 762 O O . SER A 1 94 ? 18.579 -10.989 -3.171 1.00 68.06 94 SER A O 1
ATOM 764 N N . ASN A 1 95 ? 16.499 -11.831 -3.175 1.00 57.03 95 ASN A N 1
ATOM 765 C CA . ASN A 1 95 ? 16.872 -13.126 -3.762 1.00 57.03 95 ASN A CA 1
ATOM 766 C C . ASN A 1 95 ? 16.837 -13.140 -5.301 1.00 57.03 95 ASN A C 1
ATOM 768 O O . ASN A 1 95 ? 17.291 -14.108 -5.907 1.00 57.03 95 ASN A O 1
ATOM 772 N N . ARG A 1 96 ? 16.331 -12.082 -5.947 1.00 52.12 96 ARG A N 1
ATOM 773 C CA . ARG A 1 96 ? 16.409 -11.885 -7.405 1.00 52.12 96 ARG A CA 1
ATOM 774 C C . ARG A 1 96 ? 17.692 -11.147 -7.776 1.00 52.12 96 ARG A C 1
ATOM 776 O O . ARG A 1 96 ? 17.633 -10.118 -8.432 1.00 52.12 96 ARG A O 1
ATOM 783 N N . GLY A 1 97 ? 18.833 -11.634 -7.295 1.00 48.88 97 GLY A N 1
ATOM 784 C CA . GLY A 1 97 ? 20.130 -11.095 -7.686 1.00 48.88 97 GLY A CA 1
ATOM 785 C C . GLY A 1 97 ? 20.366 -11.265 -9.185 1.00 48.88 97 GLY A C 1
ATOM 786 O O . GLY A 1 97 ? 20.957 -12.263 -9.574 1.00 48.88 97 GLY A O 1
ATOM 787 N N . GLU A 1 98 ? 19.904 -10.301 -9.979 1.00 42.22 98 GLU A N 1
ATOM 788 C CA . GLU A 1 98 ? 20.300 -9.997 -11.358 1.00 42.22 98 GLU A CA 1
ATOM 789 C C . GLU A 1 98 ? 20.212 -8.483 -11.584 1.00 42.22 98 GLU A C 1
ATOM 791 O O . GLU A 1 98 ? 19.144 -7.892 -11.296 1.00 42.22 98 GLU A O 1
#

Radius of gyration: 17.9 Å; chains: 1; bounding box: 54×28×54 Å

Sequence (98 aa):
MRILILAAVLILFGCSGDESASIENIRKELPKDYSASYSLGMHEIMVSKFKSHNVKFEIKEILNKTWVVWEKGQDERVEQAQKEADKEFLILYSNRGE

Secondary structure (DSSP, 8-state):
------------------TTS-HHHHHHHS-TTEEE-SSGGGHHHHHHHHHHTT---EEEEETTEEEEEEETTS-HHHHHHHHHHHHHHHHHHHS---

Foldseek 3Di:
DDDPPPPPPPPPDDPPDPPVCALVVVCVVDDVQKHKDRHLVLAVLLVVLCVVLVHDWDWDQDPNGTIIMHGPPPDPSNVVSVVRSVVVVCVVVVVPPD